Protein AF-A0A1H9HJH5-F1 (afdb_monomer)

Foldseek 3Di:
DVVLVVVLVVLLVVLVVVLVCLLPPQLVVQCVPFNAFDDPPPVVVPPDPDDDDGDDGSLVVLLCCLVVSLVVSLVVLCVSCVVPDPVSSPVSNVSSVVSSVVSVVCSCPPGSNVVVVVVVCVVVVD

Radius of gyration: 18.72 Å; Cα contacts (8 Å, |Δi|>4): 101; chains: 1; bounding box: 51×21×52 Å

Structure (mmCIF, N/CA/C/O backbone):
data_AF-A0A1H9HJH5-F1
#
_entry.id   AF-A0A1H9HJH5-F1
#
loop_
_atom_site.group_PDB
_atom_site.id
_atom_site.type_symbol
_atom_site.label_atom_id
_atom_site.label_alt_id
_atom_site.label_comp_id
_atom_site.label_asym_id
_atom_site.label_entity_id
_atom_site.label_seq_id
_atom_site.pdbx_PDB_ins_code
_atom_site.Cartn_x
_atom_site.Cartn_y
_atom_site.Cartn_z
_atom_site.occupancy
_atom_site.B_iso_or_equiv
_atom_site.auth_seq_id
_atom_site.auth_comp_id
_atom_site.auth_asym_id
_atom_site.auth_atom_id
_atom_site.pdbx_PDB_model_num
ATOM 1 N N . MET A 1 1 ? -19.928 6.437 20.566 1.00 63.22 1 MET A N 1
ATOM 2 C CA . MET A 1 1 ? -19.442 5.110 20.096 1.00 63.22 1 MET A CA 1
ATOM 3 C C . MET A 1 1 ? -19.870 4.755 18.670 1.00 63.22 1 MET A C 1
ATOM 5 O O . MET A 1 1 ? -18.991 4.382 17.903 1.00 63.22 1 MET A O 1
ATOM 9 N N . LYS A 1 2 ? -21.157 4.873 18.288 1.00 70.88 2 LYS A N 1
ATOM 10 C CA . LYS A 1 2 ? -21.634 4.542 16.924 1.00 70.88 2 LYS A CA 1
ATOM 11 C C . LYS A 1 2 ? -20.854 5.266 15.813 1.00 70.88 2 LYS A C 1
ATOM 13 O O . LYS A 1 2 ? -20.395 4.612 14.885 1.00 70.88 2 LYS A O 1
ATOM 18 N N . ASN A 1 3 ? -20.585 6.562 15.982 1.00 86.56 3 ASN A N 1
ATOM 19 C CA . ASN A 1 3 ? -19.890 7.363 14.966 1.00 86.56 3 ASN A CA 1
ATOM 20 C C . ASN A 1 3 ? -18.448 6.887 14.717 1.00 86.56 3 ASN A C 1
ATOM 22 O O . ASN A 1 3 ? -18.058 6.734 13.570 1.00 86.56 3 ASN A O 1
ATOM 26 N N . LYS A 1 4 ? -17.674 6.545 15.762 1.00 89.94 4 LYS A N 1
ATOM 27 C CA . LYS A 1 4 ? -16.305 6.012 15.592 1.00 89.94 4 LYS A CA 1
ATOM 28 C C . LYS A 1 4 ? -16.289 4.668 14.852 1.00 89.94 4 LYS A C 1
ATOM 30 O O . LYS A 1 4 ? -15.396 4.434 14.048 1.00 89.94 4 LYS A O 1
ATOM 35 N N . LYS A 1 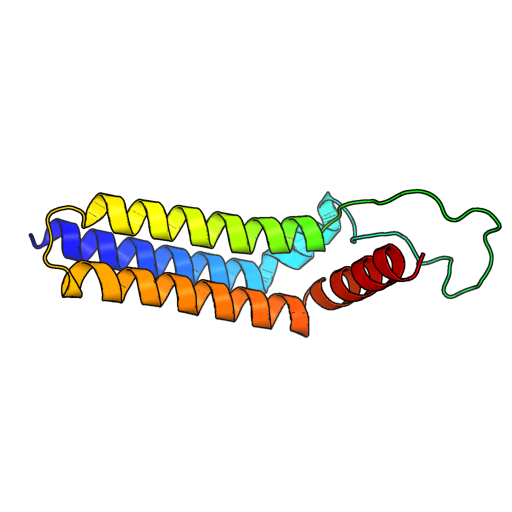5 ? -17.273 3.795 15.107 1.00 90.31 5 LYS A N 1
ATOM 36 C CA . LYS A 1 5 ? -17.402 2.516 14.387 1.00 90.31 5 LYS A CA 1
ATOM 37 C C . LYS A 1 5 ? -17.701 2.754 12.905 1.00 90.31 5 LYS A C 1
ATOM 39 O O . LYS A 1 5 ? -17.076 2.127 12.063 1.00 90.31 5 LYS A O 1
ATOM 44 N N . LEU A 1 6 ? -18.621 3.667 12.602 1.00 94.06 6 LEU A N 1
ATOM 45 C CA . LEU A 1 6 ? -18.974 4.009 11.226 1.00 94.06 6 LEU A CA 1
ATOM 46 C C . LEU A 1 6 ? -17.783 4.624 10.478 1.00 94.06 6 LEU A C 1
ATOM 48 O O . LEU A 1 6 ? -17.443 4.153 9.401 1.00 94.06 6 LEU A O 1
ATOM 52 N N . VAL A 1 7 ? -17.082 5.580 11.093 1.00 95.75 7 VAL A N 1
ATOM 53 C CA . VAL A 1 7 ? -15.870 6.183 10.512 1.00 95.75 7 VAL A CA 1
ATOM 54 C C . VAL A 1 7 ? -14.780 5.129 10.298 1.00 95.75 7 VAL A C 1
ATOM 56 O O . VAL A 1 7 ? -14.172 5.099 9.239 1.00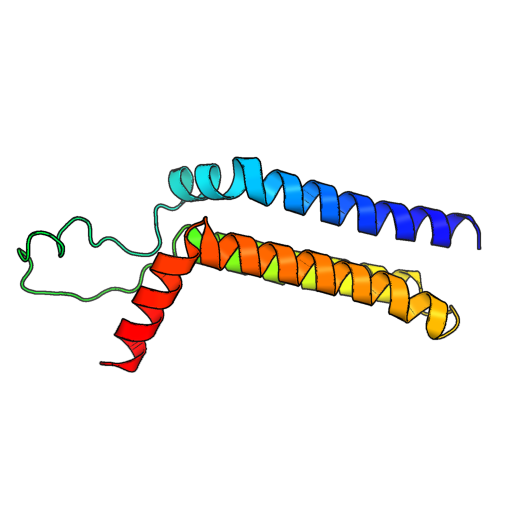 95.75 7 VAL A O 1
ATOM 59 N N . SER A 1 8 ? -14.578 4.205 11.241 1.00 95.88 8 SER A N 1
ATOM 60 C CA . SER A 1 8 ? -13.629 3.095 11.069 1.00 95.88 8 SER A CA 1
ATOM 61 C C . SER A 1 8 ? -13.966 2.221 9.861 1.00 95.88 8 SER A C 1
ATOM 63 O O . SER A 1 8 ? -13.062 1.781 9.163 1.00 95.88 8 SER A O 1
ATOM 65 N N . ILE A 1 9 ? -15.247 1.935 9.630 1.00 95.88 9 ILE A N 1
ATOM 66 C CA . ILE A 1 9 ? -15.674 1.150 8.468 1.00 95.88 9 ILE A CA 1
ATOM 67 C C . ILE A 1 9 ? -15.433 1.948 7.182 1.00 95.88 9 ILE A C 1
ATOM 69 O O . ILE A 1 9 ? -14.932 1.392 6.213 1.00 95.88 9 ILE A O 1
ATOM 73 N N . MET A 1 10 ? -15.720 3.253 7.181 1.00 97.31 10 MET A N 1
ATOM 74 C CA . MET A 1 10 ? -15.454 4.118 6.027 1.00 97.31 10 MET A CA 1
ATOM 75 C C . MET A 1 10 ? -13.965 4.188 5.671 1.00 97.31 10 MET A C 1
ATOM 77 O O . MET A 1 10 ? -13.635 4.173 4.493 1.00 97.31 10 MET A O 1
ATOM 81 N N . ILE A 1 11 ? -13.074 4.225 6.667 1.00 97.50 11 ILE A N 1
ATOM 82 C CA . ILE A 1 11 ? -11.618 4.195 6.457 1.00 97.50 11 ILE A CA 1
ATOM 83 C C . ILE A 1 11 ? -11.204 2.896 5.744 1.00 97.50 11 ILE A C 1
ATOM 85 O O . ILE A 1 11 ? -10.451 2.950 4.775 1.00 97.50 11 ILE A O 1
ATOM 89 N N . ILE A 1 12 ? -11.744 1.745 6.160 1.00 97.94 12 ILE A N 1
ATOM 90 C CA . ILE A 1 12 ? -11.500 0.454 5.491 1.00 97.94 12 ILE A CA 1
ATOM 91 C C . ILE A 1 12 ? -12.043 0.460 4.059 1.00 97.94 12 ILE A C 1
ATOM 93 O O . ILE A 1 12 ? -11.345 0.049 3.137 1.00 97.94 12 ILE A O 1
ATOM 97 N N . ILE A 1 13 ? -13.272 0.941 3.855 1.00 98.12 13 ILE A N 1
ATOM 98 C CA . ILE A 1 13 ? -13.883 1.020 2.520 1.00 98.12 13 ILE A CA 1
ATOM 99 C C . ILE A 1 13 ? -13.042 1.903 1.593 1.00 98.12 13 ILE A C 1
ATOM 101 O O . ILE A 1 13 ? -12.810 1.530 0.447 1.00 98.12 13 ILE A O 1
ATOM 105 N N . LEU A 1 14 ? -12.554 3.044 2.082 1.00 97.94 14 LEU A N 1
ATOM 106 C CA . LEU A 1 14 ? -11.708 3.939 1.299 1.00 97.94 14 LEU A CA 1
ATOM 107 C C . LEU A 1 14 ? -10.386 3.271 0.900 1.00 97.94 14 LEU A C 1
ATOM 109 O O . LEU A 1 14 ? -9.954 3.424 -0.239 1.00 97.94 14 LEU A O 1
ATOM 113 N N . ASP A 1 15 ? -9.770 2.503 1.800 1.00 97.62 15 ASP A N 1
ATOM 114 C CA . ASP A 1 15 ? -8.555 1.743 1.490 1.00 97.62 15 ASP A CA 1
ATOM 115 C C . ASP A 1 15 ? -8.805 0.682 0.403 1.00 97.62 15 ASP A C 1
ATOM 117 O O . ASP A 1 15 ? -8.019 0.555 -0.536 1.00 97.62 15 ASP A O 1
ATOM 121 N N . ILE A 1 16 ? -9.947 -0.016 0.462 1.00 97.44 16 ILE A N 1
ATOM 122 C CA . ILE A 1 16 ? -10.367 -0.959 -0.587 1.00 97.44 16 ILE A CA 1
ATOM 123 C C . ILE A 1 16 ? -10.572 -0.234 -1.921 1.00 97.44 16 ILE A C 1
ATOM 125 O O . ILE A 1 16 ? -10.064 -0.693 -2.939 1.00 97.44 16 ILE A O 1
ATOM 129 N N . ILE A 1 17 ? -11.275 0.903 -1.937 1.00 97.06 17 ILE A N 1
ATOM 130 C CA . ILE A 1 17 ? -11.477 1.694 -3.162 1.00 97.06 17 ILE A CA 1
ATOM 131 C C . ILE A 1 17 ? -10.127 2.102 -3.756 1.00 97.06 17 ILE A C 1
ATOM 133 O O . ILE A 1 17 ? -9.915 1.950 -4.955 1.00 97.06 17 ILE A O 1
ATOM 137 N N . LEU A 1 18 ? -9.192 2.562 -2.923 1.00 95.56 18 LEU A N 1
ATOM 138 C CA . LEU A 1 18 ? -7.850 2.921 -3.374 1.00 95.56 18 LEU A CA 1
ATOM 139 C C . LEU A 1 18 ? -7.056 1.710 -3.874 1.00 95.56 18 LEU A C 1
ATOM 141 O O . LEU A 1 18 ? -6.298 1.864 -4.824 1.00 95.56 18 LEU A O 1
ATOM 145 N N . LEU A 1 19 ? -7.241 0.515 -3.297 1.00 95.19 19 LEU A N 1
ATOM 146 C CA . LEU A 1 19 ? -6.667 -0.716 -3.854 1.00 95.19 19 LEU A CA 1
ATOM 147 C C . LEU A 1 19 ? -7.240 -1.019 -5.241 1.00 95.19 19 LEU A C 1
ATOM 149 O O . LEU A 1 19 ? -6.491 -1.357 -6.148 1.00 95.19 19 LEU A O 1
ATOM 153 N N . VAL A 1 20 ? -8.557 -0.903 -5.420 1.00 95.25 20 VAL A N 1
ATOM 154 C CA . VAL A 1 20 ? -9.201 -1.165 -6.715 1.00 95.25 20 VAL A CA 1
ATOM 155 C C . VAL A 1 20 ? -8.728 -0.160 -7.763 1.00 95.25 20 VAL A C 1
ATOM 157 O O . VAL A 1 20 ? -8.370 -0.556 -8.867 1.00 95.25 20 VAL A O 1
ATOM 160 N N . LEU A 1 21 ? -8.656 1.127 -7.415 1.00 93.88 21 LEU A N 1
ATOM 161 C CA . LEU A 1 21 ? -8.094 2.147 -8.301 1.00 93.88 21 LEU A CA 1
ATOM 162 C C . LEU A 1 21 ? -6.630 1.859 -8.632 1.00 93.88 21 LEU A C 1
ATOM 164 O O . LEU A 1 21 ? -6.219 2.038 -9.779 1.00 93.88 21 LEU A O 1
ATOM 168 N N . PHE A 1 22 ? -5.867 1.379 -7.647 1.00 92.31 22 PHE A N 1
ATOM 169 C CA . PHE A 1 22 ? -4.501 0.941 -7.868 1.00 92.31 22 PHE A CA 1
ATOM 170 C C . PHE A 1 22 ? -4.429 -0.197 -8.876 1.00 92.31 22 PHE A C 1
ATOM 172 O O . PHE A 1 22 ? -3.698 -0.097 -9.842 1.00 92.31 22 PHE A O 1
ATOM 179 N N . VAL A 1 23 ? -5.235 -1.239 -8.721 1.00 90.94 23 VAL A N 1
ATOM 180 C CA . VAL A 1 23 ? -5.238 -2.369 -9.655 1.00 90.94 23 VAL A CA 1
ATOM 181 C C . VAL A 1 23 ? -5.638 -1.940 -11.072 1.00 90.94 23 VAL A C 1
ATOM 183 O O . VAL A 1 23 ? -5.054 -2.418 -12.039 1.00 90.94 23 VAL A O 1
ATOM 186 N N . LEU A 1 24 ? -6.615 -1.041 -11.209 1.00 89.75 24 LEU A N 1
ATOM 187 C CA . LEU A 1 24 ? -7.220 -0.730 -12.508 1.00 89.75 24 LEU A CA 1
ATOM 188 C C . LEU A 1 24 ? -6.533 0.396 -13.289 1.00 89.75 24 LEU A C 1
ATOM 190 O O . LEU A 1 24 ? -6.553 0.368 -14.517 1.00 89.75 24 LEU A O 1
ATOM 194 N N . PHE A 1 25 ? -5.987 1.410 -12.611 1.00 89.12 25 PHE A N 1
ATOM 195 C CA . PHE A 1 25 ? -5.622 2.669 -13.274 1.00 89.12 25 PHE A CA 1
ATOM 196 C C . PHE A 1 25 ? -4.235 3.193 -12.914 1.00 89.12 25 PHE A C 1
ATOM 198 O O . PHE A 1 25 ? -3.553 3.730 -13.784 1.00 89.12 25 PHE A O 1
ATOM 205 N N . ILE A 1 26 ? -3.820 3.077 -11.649 1.00 84.50 26 ILE A N 1
ATOM 206 C CA . ILE A 1 26 ? -2.617 3.769 -11.159 1.00 84.50 26 ILE A CA 1
ATOM 207 C C . ILE A 1 26 ? -1.338 3.331 -11.893 1.00 84.50 26 ILE A C 1
ATOM 209 O O . ILE A 1 26 ? -0.617 4.237 -12.303 1.00 84.50 26 ILE A O 1
ATOM 213 N N . PRO A 1 27 ? -1.069 2.032 -12.143 1.00 84.12 27 PRO A N 1
ATOM 214 C CA . PRO A 1 27 ? 0.102 1.597 -12.895 1.00 84.12 27 PRO A CA 1
ATOM 215 C C . PRO A 1 27 ? 0.196 2.260 -14.264 1.00 84.12 27 PRO A C 1
ATOM 217 O O . PRO A 1 27 ? 1.192 2.898 -14.583 1.00 84.12 27 PRO A O 1
ATOM 220 N N . ASN A 1 28 ? -0.893 2.228 -15.036 1.00 85.62 28 ASN A N 1
ATOM 221 C CA . ASN A 1 28 ? -0.916 2.817 -16.373 1.00 85.62 28 ASN A CA 1
ATOM 222 C C . ASN A 1 28 ? -0.702 4.343 -16.340 1.00 85.62 28 ASN A C 1
ATOM 224 O O . ASN A 1 28 ? 0.043 4.900 -17.142 1.00 85.62 28 ASN A O 1
ATOM 228 N N . ILE A 1 29 ? -1.324 5.034 -15.379 1.00 88.12 29 ILE A N 1
ATOM 229 C CA . ILE A 1 29 ? -1.147 6.482 -15.204 1.00 88.12 29 ILE A CA 1
ATOM 230 C C . ILE A 1 29 ? 0.300 6.813 -14.822 1.00 88.12 29 ILE A C 1
ATOM 232 O O . ILE A 1 29 ? 0.893 7.720 -15.405 1.00 88.12 29 ILE A O 1
ATOM 236 N N . LEU A 1 30 ? 0.875 6.098 -13.851 1.00 85.75 30 LEU A N 1
ATOM 237 C CA . LEU A 1 30 ? 2.246 6.330 -13.401 1.00 85.75 30 LEU A CA 1
ATOM 238 C C . LEU A 1 30 ? 3.239 6.055 -14.525 1.00 85.75 30 LEU A C 1
ATOM 240 O O . LEU A 1 30 ? 4.122 6.877 -14.763 1.00 85.75 30 LEU A O 1
ATOM 244 N N . TRP A 1 31 ? 3.036 4.976 -15.274 1.00 84.19 31 TRP A N 1
ATOM 245 C CA . TRP A 1 31 ? 3.856 4.640 -16.428 1.00 84.19 31 TRP A CA 1
ATOM 246 C C . TRP A 1 31 ? 3.886 5.765 -17.467 1.00 84.19 31 TRP A C 1
ATOM 248 O O . TRP A 1 31 ? 4.961 6.168 -17.907 1.00 84.19 31 TRP A O 1
ATOM 258 N N . HIS A 1 32 ? 2.738 6.369 -17.783 1.00 84.06 32 HIS A N 1
ATOM 259 C CA . HIS A 1 32 ? 2.677 7.500 -18.712 1.00 84.06 32 HIS A CA 1
ATOM 260 C C . HIS A 1 32 ? 3.299 8.800 -18.181 1.00 84.06 32 HIS A C 1
ATOM 262 O O . HIS A 1 32 ? 3.809 9.590 -18.973 1.00 84.06 32 HIS A O 1
ATOM 268 N N . ILE A 1 33 ? 3.241 9.054 -16.871 1.00 85.56 33 ILE A N 1
ATOM 269 C CA . ILE A 1 33 ? 3.721 10.316 -16.284 1.00 85.56 33 ILE A CA 1
ATOM 270 C C . ILE A 1 33 ? 5.225 10.270 -16.010 1.00 85.56 33 ILE A C 1
ATOM 272 O O . ILE A 1 33 ? 5.942 11.210 -16.354 1.00 85.56 33 ILE A O 1
ATOM 276 N N . VAL A 1 34 ? 5.702 9.214 -15.346 1.00 82.62 34 VAL A N 1
ATOM 277 C CA . VAL A 1 34 ? 7.090 9.128 -14.863 1.00 82.62 34 VAL A CA 1
ATOM 278 C C . VAL A 1 34 ? 7.951 8.142 -15.648 1.00 82.62 34 VAL A C 1
ATOM 280 O O . VAL A 1 34 ? 9.171 8.170 -15.483 1.00 82.62 34 VAL A O 1
ATOM 283 N N . GLY A 1 35 ? 7.361 7.343 -16.542 1.00 78.19 35 GLY A N 1
ATOM 284 C CA . GLY A 1 35 ? 8.051 6.274 -17.267 1.00 78.19 35 GLY A CA 1
ATOM 285 C C . GLY A 1 35 ? 8.309 5.033 -16.400 1.00 78.19 35 GLY A C 1
ATOM 286 O O . GLY A 1 35 ? 8.108 5.082 -15.187 1.00 78.19 35 GLY A O 1
ATOM 287 N N . PRO A 1 36 ? 8.750 3.913 -16.994 1.00 76.31 36 PRO A N 1
ATOM 288 C CA . PRO A 1 36 ? 9.088 2.689 -16.260 1.00 76.31 36 PRO A CA 1
ATOM 289 C C . PRO A 1 36 ? 10.282 2.874 -15.310 1.00 76.31 36 PRO A C 1
ATOM 291 O O . PRO A 1 36 ? 11.089 3.797 -15.478 1.00 76.31 36 PRO A O 1
ATOM 294 N N . ASP A 1 37 ? 10.411 1.982 -14.321 1.00 71.94 37 ASP A N 1
ATOM 295 C CA . ASP A 1 37 ? 11.664 1.838 -13.570 1.00 71.94 37 ASP A CA 1
ATOM 296 C C . ASP A 1 37 ? 12.738 1.266 -14.491 1.00 71.94 37 ASP A C 1
ATOM 298 O O . ASP A 1 37 ? 12.678 0.110 -14.895 1.00 71.94 37 ASP A O 1
ATOM 302 N N . PHE A 1 38 ? 13.719 2.116 -14.785 1.00 69.31 38 PHE A N 1
ATOM 303 C CA . PHE A 1 38 ? 14.745 1.973 -15.817 1.00 69.31 38 PHE A CA 1
ATOM 304 C C . PHE A 1 38 ? 14.327 1.817 -17.276 1.00 69.31 38 PHE A C 1
ATOM 306 O O . PHE A 1 38 ? 13.329 1.212 -17.651 1.00 69.31 38 PHE A O 1
ATOM 313 N N . ILE A 1 39 ? 15.218 2.359 -18.108 1.00 57.12 39 ILE A N 1
ATOM 314 C CA . ILE A 1 39 ? 15.306 2.145 -19.546 1.00 57.12 39 ILE A CA 1
ATOM 315 C C . ILE A 1 39 ? 16.380 1.074 -19.771 1.00 57.12 39 ILE A C 1
ATOM 317 O O . ILE A 1 39 ? 17.567 1.372 -19.794 1.00 57.12 39 ILE A O 1
ATOM 321 N N . GLU A 1 40 ? 15.944 -0.166 -19.963 1.00 46.66 40 GLU A N 1
ATOM 322 C CA . GLU A 1 40 ? 16.581 -1.126 -20.868 1.00 46.66 40 GLU A CA 1
ATOM 323 C C . GLU A 1 40 ? 15.544 -1.526 -21.921 1.00 46.66 40 GLU A C 1
ATOM 325 O O . GLU A 1 40 ? 15.110 -2.668 -21.999 1.00 46.66 40 GLU A O 1
ATOM 330 N N . TYR A 1 41 ? 15.118 -0.583 -22.761 1.00 44.66 41 TYR A N 1
ATOM 331 C CA . TYR A 1 41 ? 14.692 -1.010 -24.098 1.00 44.66 41 TYR A CA 1
ATOM 332 C C . TYR A 1 41 ? 15.909 -1.257 -25.015 1.00 44.66 41 TYR A C 1
ATOM 334 O O . TYR A 1 41 ? 15.754 -1.888 -26.053 1.00 44.66 41 TYR A O 1
ATOM 342 N N . GLU A 1 42 ? 17.125 -0.847 -24.610 1.00 41.53 42 GLU A N 1
ATOM 343 C CA . GLU A 1 42 ? 18.360 -0.936 -25.418 1.00 41.53 42 GLU A CA 1
ATOM 344 C C . GLU A 1 42 ? 19.417 -1.939 -24.903 1.00 41.53 42 GLU A C 1
ATOM 346 O O . GLU A 1 42 ? 20.458 -2.096 -25.537 1.00 41.53 42 GLU A O 1
ATOM 351 N N . ASN A 1 43 ? 19.165 -2.673 -23.807 1.00 45.25 43 ASN A N 1
ATOM 352 C CA . ASN A 1 43 ? 20.021 -3.812 -23.413 1.00 45.25 43 ASN A CA 1
ATOM 353 C C . ASN A 1 43 ? 19.424 -5.180 -23.777 1.00 45.25 43 ASN A C 1
ATOM 355 O O . ASN A 1 43 ? 20.096 -6.202 -23.678 1.00 45.25 43 ASN A O 1
ATOM 359 N N . TRP A 1 44 ? 18.202 -5.207 -24.321 1.00 48.09 44 TRP A N 1
ATOM 360 C CA . TRP A 1 44 ? 17.700 -6.388 -25.030 1.00 48.09 44 TRP A CA 1
ATOM 361 C C . TRP A 1 44 ? 18.393 -6.561 -26.399 1.00 48.09 44 TRP A C 1
ATOM 363 O O . TRP A 1 44 ? 18.492 -7.678 -26.904 1.00 48.09 44 TRP A O 1
ATOM 373 N N . SER A 1 45 ? 18.908 -5.469 -26.984 1.00 47.72 45 SER A N 1
ATOM 374 C CA . SER A 1 45 ? 19.685 -5.441 -28.235 1.00 47.72 45 SER A CA 1
ATOM 375 C C . SER A 1 45 ? 21.208 -5.424 -28.035 1.00 47.72 45 SER A C 1
ATOM 377 O O . SER A 1 45 ? 21.935 -5.646 -28.999 1.00 47.72 45 SER A O 1
ATOM 379 N N . GLY A 1 46 ? 21.704 -5.220 -26.807 1.00 4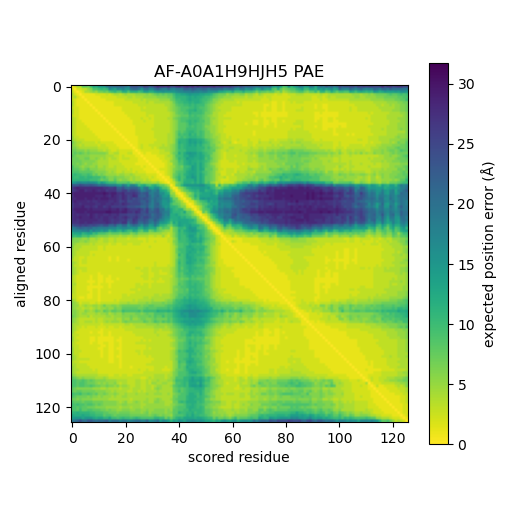9.78 46 GLY A N 1
ATOM 380 C CA . GLY A 1 46 ? 23.132 -5.310 -26.469 1.00 49.78 46 GLY A CA 1
ATOM 381 C C . GLY A 1 46 ? 24.016 -4.187 -27.029 1.00 49.78 46 GLY A C 1
ATOM 382 O O . GLY A 1 46 ? 25.190 -4.425 -27.307 1.00 49.78 46 GLY A O 1
ATOM 383 N N . GLU A 1 47 ? 23.479 -2.979 -27.229 1.00 45.50 47 GLU A N 1
ATOM 384 C CA . GLU A 1 47 ? 24.141 -1.938 -28.037 1.00 45.50 47 GLU A CA 1
ATOM 385 C C . GLU A 1 47 ? 24.858 -0.810 -27.267 1.00 45.50 47 GLU A C 1
ATOM 387 O O . GLU A 1 47 ? 25.419 0.080 -27.906 1.00 45.50 47 GLU A O 1
ATOM 392 N N . LEU A 1 48 ? 24.931 -0.815 -25.929 1.00 45.84 48 LEU A N 1
ATOM 393 C CA . LEU A 1 48 ? 25.526 0.315 -25.192 1.00 45.84 48 LEU A CA 1
ATOM 394 C C . LEU A 1 48 ? 26.749 -0.028 -24.336 1.00 45.84 48 LEU A C 1
ATOM 396 O O . LEU A 1 48 ? 26.751 -0.927 -23.504 1.00 45.84 48 LEU A O 1
ATOM 400 N N . SER A 1 49 ? 27.792 0.785 -24.522 1.00 47.88 49 SER A N 1
ATOM 401 C CA . SER A 1 49 ? 29.108 0.695 -23.883 1.00 47.88 49 SER A CA 1
ATOM 402 C C . SER A 1 49 ? 29.201 1.371 -22.506 1.00 47.88 49 SER A C 1
ATOM 404 O O . SER A 1 49 ? 30.280 1.375 -21.918 1.00 47.88 49 SER A O 1
ATOM 406 N N . ASN A 1 50 ? 28.112 1.950 -21.980 1.00 47.16 50 ASN A N 1
ATOM 407 C CA . ASN A 1 50 ? 28.090 2.609 -20.668 1.00 47.16 50 ASN A CA 1
ATOM 408 C C . ASN A 1 50 ? 26.706 2.537 -19.997 1.00 47.16 50 ASN A C 1
ATOM 410 O O . ASN 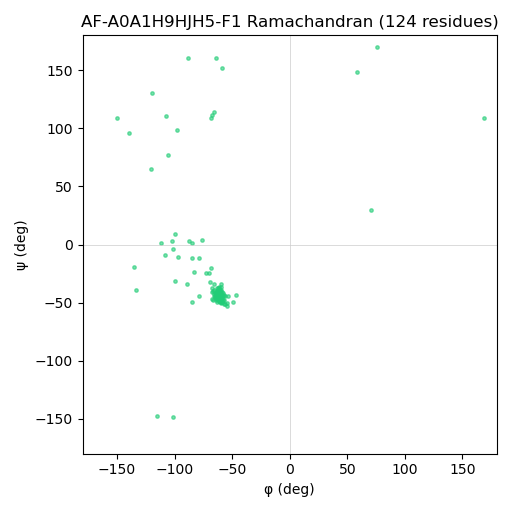A 1 50 ? 25.771 3.232 -20.389 1.00 47.16 50 ASN A O 1
ATOM 414 N N . THR A 1 51 ? 26.605 1.732 -18.940 1.00 51.31 51 THR A N 1
ATOM 415 C CA . THR A 1 51 ? 25.393 1.441 -18.156 1.00 51.31 51 THR A CA 1
ATOM 416 C C . THR A 1 51 ? 25.429 2.160 -16.809 1.00 51.31 51 THR A C 1
ATOM 418 O O . THR A 1 51 ? 25.764 1.547 -15.798 1.00 51.31 51 THR A O 1
ATOM 421 N N . ILE A 1 52 ? 25.165 3.468 -16.738 1.00 50.81 52 ILE A N 1
ATOM 422 C CA . ILE A 1 52 ? 25.233 4.150 -15.432 1.00 50.81 52 ILE A CA 1
ATOM 423 C C . ILE A 1 52 ? 24.098 5.160 -15.260 1.00 50.81 52 ILE A C 1
ATOM 425 O O . ILE A 1 52 ? 24.216 6.320 -15.646 1.00 50.81 52 ILE A O 1
ATOM 429 N N . GLY A 1 53 ? 23.019 4.734 -14.594 1.00 52.06 53 GLY A N 1
ATOM 430 C CA . GLY A 1 53 ? 22.123 5.667 -13.905 1.00 52.06 53 GLY A CA 1
ATOM 431 C C . GLY A 1 53 ? 20.805 5.073 -13.415 1.00 52.06 53 GLY A C 1
ATOM 432 O O . GLY A 1 53 ? 19.913 4.857 -14.224 1.00 52.06 53 GLY A O 1
ATOM 433 N N . TYR A 1 54 ? 20.647 4.908 -12.090 1.00 55.31 54 TYR A N 1
ATOM 434 C CA . TYR A 1 54 ? 19.391 4.466 -11.466 1.00 55.31 54 TYR A CA 1
ATOM 435 C C . TYR A 1 54 ? 18.235 5.460 -11.619 1.00 55.31 54 TYR A C 1
ATOM 437 O O . TYR A 1 54 ? 18.285 6.547 -11.046 1.00 55.31 54 TYR A O 1
ATOM 445 N N . ARG A 1 55 ? 17.173 5.087 -12.362 1.00 65.12 55 ARG A N 1
ATOM 446 C CA . ARG A 1 55 ? 15.921 5.864 -12.437 1.00 65.12 55 ARG A CA 1
ATOM 447 C C . ARG A 1 55 ? 14.798 5.172 -11.670 1.00 65.12 55 ARG A C 1
ATOM 449 O O . ARG A 1 55 ? 14.256 4.171 -12.128 1.00 65.12 55 ARG A O 1
ATOM 456 N N . PHE A 1 56 ? 14.409 5.786 -10.555 1.00 73.06 56 PHE A N 1
ATOM 457 C CA . PHE A 1 56 ? 13.153 5.497 -9.866 1.00 73.06 56 PHE A CA 1
ATOM 458 C C . PHE A 1 56 ? 11.978 5.979 -10.735 1.00 73.06 56 PHE A C 1
ATOM 460 O O . PHE A 1 56 ? 11.800 7.184 -10.930 1.00 73.06 56 PHE A O 1
ATOM 467 N N . GLY A 1 57 ? 11.230 5.036 -11.300 1.00 79.44 57 GLY A N 1
ATOM 468 C CA . GLY A 1 57 ? 10.113 5.241 -12.221 1.00 79.44 57 GLY A CA 1
ATOM 469 C C . GLY A 1 57 ? 8.772 4.780 -11.643 1.00 79.44 57 GLY A C 1
ATOM 470 O O . GLY A 1 57 ? 8.510 4.902 -10.443 1.00 79.44 57 GLY A O 1
ATOM 471 N N . ALA A 1 58 ? 7.891 4.301 -12.518 1.00 86.56 58 ALA A N 1
ATOM 472 C CA . ALA A 1 58 ? 6.503 3.985 -12.203 1.00 86.56 58 ALA A CA 1
ATOM 473 C C . ALA A 1 58 ? 6.343 2.920 -11.114 1.00 86.56 58 ALA A C 1
ATOM 475 O O . ALA A 1 58 ? 5.596 3.152 -10.172 1.00 86.56 58 ALA A O 1
ATOM 476 N N . GLY A 1 59 ? 7.076 1.814 -11.166 1.00 87.25 59 GLY A N 1
ATOM 477 C CA . GLY A 1 59 ? 7.096 0.773 -10.138 1.00 87.25 59 GLY A CA 1
ATOM 478 C C . GLY A 1 59 ? 7.590 1.231 -8.764 1.00 87.25 59 GLY A C 1
ATOM 479 O O . GLY A 1 59 ? 7.003 0.863 -7.747 1.00 87.25 59 GLY A O 1
ATOM 480 N N . SER A 1 60 ? 8.589 2.108 -8.696 1.00 87.12 60 SER A N 1
ATOM 481 C CA . SER A 1 60 ? 9.027 2.741 -7.450 1.00 87.12 60 SER A CA 1
ATOM 482 C C . SER A 1 60 ? 7.936 3.649 -6.887 1.00 87.12 60 SER A C 1
ATOM 484 O O . SER A 1 60 ? 7.690 3.661 -5.673 1.00 87.12 60 SER A O 1
ATOM 486 N N . CYS A 1 61 ? 7.226 4.375 -7.755 1.00 90.25 61 CYS A N 1
ATOM 487 C CA . CYS A 1 61 ? 6.053 5.154 -7.369 1.00 90.25 61 CYS A CA 1
ATOM 488 C C . CYS A 1 61 ? 4.883 4.258 -6.928 1.00 90.25 61 CYS A C 1
ATOM 490 O O . CYS A 1 61 ? 4.223 4.573 -5.939 1.00 90.25 61 CYS A O 1
ATOM 492 N N . GLU A 1 62 ? 4.645 3.134 -7.603 1.00 92.56 62 GLU A N 1
ATOM 493 C CA . GLU A 1 62 ? 3.610 2.151 -7.274 1.00 92.56 62 GLU A CA 1
ATOM 494 C C . GLU A 1 62 ? 3.858 1.515 -5.904 1.00 92.56 62 GLU A C 1
ATOM 496 O O . GLU A 1 62 ? 2.967 1.511 -5.048 1.00 92.56 62 GLU A O 1
ATOM 501 N N . LEU A 1 63 ? 5.081 1.034 -5.657 1.00 93.00 63 LEU A N 1
ATOM 502 C CA . LEU A 1 63 ? 5.473 0.489 -4.361 1.00 93.00 63 LEU A CA 1
ATOM 503 C C . LEU A 1 63 ? 5.325 1.553 -3.269 1.00 93.00 63 LEU A C 1
ATOM 505 O O . LEU A 1 63 ? 4.717 1.291 -2.227 1.00 93.00 63 LEU A O 1
ATOM 509 N N . SER A 1 64 ? 5.833 2.765 -3.512 1.00 92.69 64 SER A N 1
ATOM 510 C CA . SER A 1 64 ? 5.702 3.879 -2.566 1.00 92.69 64 SER A CA 1
ATOM 511 C C . SER A 1 64 ? 4.240 4.185 -2.263 1.00 92.69 64 SER A C 1
ATOM 513 O O . SER A 1 64 ? 3.884 4.377 -1.101 1.00 92.69 64 SER A O 1
ATOM 515 N N . PHE A 1 65 ? 3.373 4.170 -3.278 1.00 94.12 65 PHE A N 1
ATOM 516 C CA . PHE A 1 65 ? 1.939 4.355 -3.108 1.00 94.12 65 PHE A CA 1
ATOM 517 C C . PHE A 1 65 ? 1.339 3.272 -2.205 1.00 94.12 65 PHE A C 1
ATOM 519 O O . PHE A 1 65 ? 0.648 3.608 -1.241 1.00 94.12 65 PHE A O 1
ATOM 526 N N . ILE A 1 66 ? 1.628 1.988 -2.454 1.00 95.50 66 ILE A N 1
ATOM 527 C CA . ILE A 1 66 ? 1.112 0.878 -1.636 1.00 95.50 66 ILE A CA 1
ATOM 528 C C . ILE A 1 66 ? 1.542 1.032 -0.174 1.00 95.50 66 ILE A C 1
ATOM 530 O O . ILE A 1 66 ? 0.699 0.939 0.726 1.00 95.50 66 ILE A O 1
ATOM 534 N N . LEU A 1 67 ? 2.834 1.279 0.063 1.00 95.62 67 LEU A N 1
ATOM 535 C CA . LEU A 1 67 ? 3.407 1.382 1.404 1.00 95.62 67 LEU A CA 1
ATOM 536 C C . LEU A 1 67 ? 2.883 2.610 2.150 1.00 95.62 67 LEU A C 1
ATOM 538 O O . LEU A 1 67 ? 2.425 2.494 3.289 1.00 95.62 67 LEU A O 1
ATOM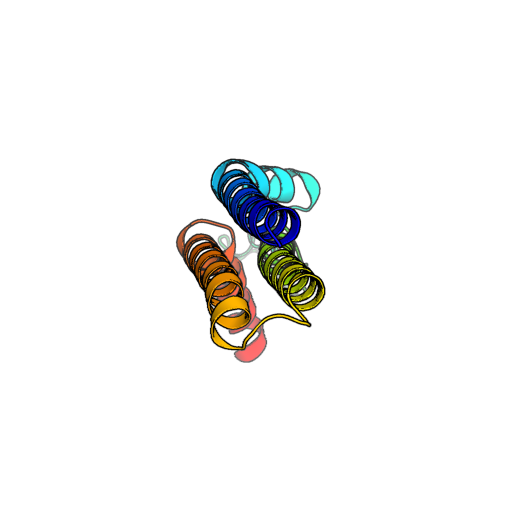 542 N N . LEU A 1 68 ? 2.892 3.777 1.502 1.00 96.50 68 LEU A N 1
ATOM 543 C CA . LEU A 1 68 ? 2.423 5.025 2.095 1.00 96.50 68 LEU A CA 1
ATOM 544 C C . LEU A 1 68 ? 0.937 4.938 2.444 1.00 96.50 68 LEU A C 1
ATOM 546 O O . LEU A 1 68 ? 0.545 5.285 3.558 1.00 96.50 68 LEU A O 1
ATOM 550 N N . ARG A 1 69 ? 0.120 4.415 1.526 1.00 95.56 69 ARG A N 1
ATOM 551 C CA . ARG A 1 69 ? -1.306 4.157 1.746 1.00 95.56 69 ARG A CA 1
ATOM 552 C C . ARG A 1 69 ? -1.518 3.287 2.982 1.00 95.56 69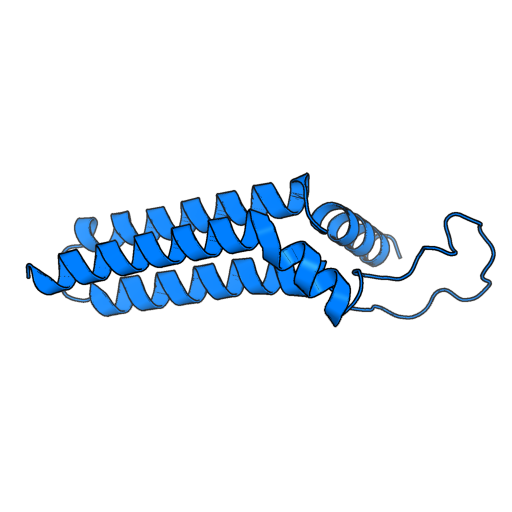 ARG A C 1
ATOM 554 O O . ARG A 1 69 ? -2.253 3.686 3.885 1.00 95.56 69 ARG A O 1
ATOM 561 N N . MET A 1 70 ? -0.842 2.139 3.053 1.00 96.50 70 MET A N 1
ATOM 562 C CA . MET A 1 70 ? -0.952 1.211 4.182 1.00 96.50 70 MET A CA 1
ATOM 563 C C . MET A 1 70 ? -0.589 1.896 5.510 1.00 96.50 70 MET A C 1
ATOM 565 O O . MET A 1 70 ? -1.349 1.813 6.476 1.00 96.50 70 MET A O 1
ATOM 569 N N . ILE A 1 71 ? 0.529 2.627 5.555 1.00 97.56 71 ILE A N 1
ATOM 570 C CA . ILE A 1 71 ? 0.983 3.349 6.754 1.00 97.56 71 ILE A CA 1
ATOM 571 C C . ILE A 1 71 ? -0.038 4.410 7.177 1.00 97.56 71 ILE A C 1
ATOM 573 O O . ILE A 1 71 ? -0.424 4.462 8.349 1.00 97.56 71 ILE A O 1
ATOM 577 N N . ILE A 1 72 ? -0.507 5.240 6.239 1.00 98.00 72 ILE A N 1
ATOM 578 C CA . ILE A 1 72 ? -1.477 6.308 6.512 1.00 98.00 72 ILE A CA 1
ATOM 579 C C . ILE A 1 72 ? -2.759 5.720 7.101 1.00 98.00 72 ILE A C 1
ATOM 581 O O . ILE A 1 72 ? -3.213 6.178 8.153 1.00 98.00 72 ILE A O 1
ATOM 585 N N . PHE A 1 73 ? -3.323 4.685 6.474 1.00 97.81 73 PHE A N 1
ATOM 586 C CA . PHE A 1 73 ? -4.561 4.074 6.947 1.00 97.81 73 PHE A CA 1
ATOM 587 C C . PHE A 1 73 ? -4.408 3.422 8.319 1.00 97.81 73 PHE A C 1
ATOM 589 O O . PHE A 1 73 ? -5.252 3.640 9.187 1.00 97.81 73 PHE A O 1
ATOM 596 N N . ILE A 1 74 ? -3.298 2.725 8.576 1.00 97.50 74 ILE A N 1
ATOM 597 C CA . ILE A 1 74 ? -3.005 2.163 9.901 1.00 97.50 74 ILE A CA 1
ATOM 598 C C . ILE A 1 74 ? -2.923 3.270 10.961 1.00 97.50 74 ILE A C 1
ATOM 600 O O . ILE A 1 74 ? -3.544 3.154 12.021 1.00 97.50 74 ILE A O 1
ATOM 604 N N . ILE A 1 75 ? -2.209 4.367 10.686 1.00 97.62 75 ILE A N 1
ATOM 605 C CA . ILE A 1 75 ? -2.079 5.490 11.626 1.00 97.62 75 ILE A CA 1
ATOM 606 C C . ILE A 1 75 ? -3.444 6.127 11.904 1.00 97.62 75 ILE A C 1
ATOM 608 O O . ILE A 1 75 ? -3.780 6.372 13.067 1.00 97.62 75 ILE A O 1
ATOM 612 N N . LEU A 1 76 ? -4.241 6.385 10.864 1.00 97.19 76 LEU A N 1
ATOM 613 C CA . LEU A 1 76 ? -5.591 6.937 11.002 1.00 97.19 76 LEU A CA 1
ATOM 614 C C . LEU A 1 76 ? -6.480 6.014 11.843 1.00 97.19 76 LEU A C 1
ATOM 616 O O . LEU A 1 76 ? -7.158 6.473 12.766 1.00 97.19 76 LEU A O 1
ATOM 620 N N . GLN A 1 77 ? -6.413 4.710 11.583 1.00 96.81 77 GLN A N 1
ATOM 621 C CA . GLN A 1 77 ? -7.193 3.694 12.272 1.00 96.81 77 GLN A CA 1
ATOM 622 C C . GLN A 1 77 ? -6.823 3.592 13.763 1.00 96.81 77 GLN A C 1
ATOM 624 O O . GLN A 1 77 ? -7.705 3.571 14.630 1.00 96.81 77 GLN A O 1
ATOM 629 N N . ILE A 1 78 ? -5.525 3.605 14.087 1.00 95.88 78 ILE A N 1
ATOM 630 C CA . ILE A 1 78 ? -5.027 3.605 15.471 1.00 95.88 78 ILE A CA 1
ATOM 631 C C . ILE A 1 78 ? -5.445 4.890 16.193 1.00 95.88 78 ILE A C 1
ATOM 633 O O . ILE A 1 78 ? -5.959 4.819 17.313 1.00 95.88 78 ILE A O 1
ATOM 637 N N . LYS A 1 79 ? -5.281 6.061 15.560 1.00 96.06 79 LYS A N 1
ATOM 638 C CA . LYS A 1 79 ? -5.668 7.357 16.144 1.00 96.06 79 LYS A CA 1
ATOM 639 C C . LYS A 1 79 ? -7.165 7.418 16.446 1.00 96.06 79 LYS A C 1
ATOM 641 O O . LYS A 1 79 ? -7.548 7.836 17.540 1.00 96.06 79 LYS A O 1
ATOM 646 N N . LEU A 1 80 ? -8.011 6.961 15.520 1.00 95.94 80 LEU A N 1
ATOM 647 C CA . LEU A 1 80 ? -9.467 6.948 15.686 1.00 95.94 80 LEU A CA 1
ATOM 648 C C . LEU A 1 80 ? -9.903 6.086 16.882 1.00 95.94 80 LEU A C 1
ATOM 650 O O . LEU A 1 80 ? -10.792 6.469 17.657 1.00 95.94 80 LEU A O 1
ATOM 654 N N . LEU A 1 81 ? -9.273 4.919 17.036 1.00 94.50 81 LEU A N 1
ATOM 655 C CA . LEU A 1 81 ? -9.660 3.903 18.010 1.00 94.50 81 LEU A CA 1
ATOM 656 C C . LEU A 1 81 ? -8.816 3.899 19.291 1.00 94.50 81 LEU A C 1
ATOM 658 O O . LEU A 1 81 ? -8.996 2.992 20.099 1.00 94.50 81 LEU A O 1
ATOM 662 N N . LYS A 1 82 ? -7.949 4.896 19.522 1.00 92.75 82 LYS A N 1
ATOM 663 C CA . LYS A 1 82 ? -6.982 4.926 20.640 1.00 92.75 82 LYS A CA 1
ATOM 664 C C . LYS A 1 82 ? -7.588 4.547 22.007 1.00 92.75 82 LYS A C 1
ATOM 666 O O . LYS A 1 82 ? -7.031 3.697 22.704 1.00 92.75 82 LYS A O 1
ATOM 671 N N . ASP A 1 83 ? -8.783 5.060 22.311 1.00 91.94 83 ASP A N 1
ATOM 672 C CA . ASP A 1 83 ? -9.493 4.873 23.591 1.00 91.94 83 ASP A CA 1
ATOM 673 C C . ASP A 1 83 ? -10.365 3.600 23.638 1.00 91.94 83 ASP A C 1
ATOM 675 O O . ASP A 1 83 ? -11.123 3.386 24.580 1.00 91.94 83 ASP A O 1
ATOM 679 N N . GLN A 1 84 ? -10.355 2.774 22.588 1.00 88.19 84 GLN A N 1
ATOM 680 C CA . GLN A 1 84 ? -11.131 1.533 22.535 1.00 88.19 84 GLN A CA 1
ATOM 681 C C . GLN A 1 84 ? -10.343 0.357 23.127 1.00 88.19 84 GLN A C 1
ATOM 683 O O . GLN A 1 84 ? -9.114 0.381 23.218 1.00 88.19 84 GLN A O 1
ATOM 688 N N . GLY A 1 85 ? -11.053 -0.713 23.498 1.00 89.31 85 GLY A N 1
ATOM 689 C CA . GLY A 1 85 ? -10.426 -1.963 23.939 1.00 89.31 85 GLY A CA 1
ATOM 690 C C . GLY A 1 85 ? -9.513 -2.571 22.865 1.00 89.31 85 GLY A C 1
ATOM 691 O O . GLY A 1 85 ? -9.740 -2.380 21.669 1.00 89.31 85 GLY A O 1
ATOM 692 N N . LYS A 1 86 ? -8.490 -3.328 23.292 1.00 88.62 86 LYS A N 1
ATOM 693 C CA . LYS A 1 86 ? -7.446 -3.904 22.414 1.00 88.62 86 LYS A CA 1
ATOM 694 C C . LYS A 1 86 ? -8.024 -4.624 21.192 1.00 88.62 86 LYS A C 1
ATOM 696 O O . LYS A 1 86 ? -7.651 -4.306 20.070 1.00 88.62 86 LYS A O 1
ATOM 701 N N . VAL A 1 87 ? -8.997 -5.511 21.402 1.00 86.88 87 VAL A N 1
ATOM 702 C CA . VAL A 1 87 ? -9.631 -6.298 20.329 1.00 86.88 87 VAL A CA 1
ATOM 703 C C . VAL A 1 87 ? -10.239 -5.403 19.246 1.00 86.88 87 VAL A C 1
ATOM 705 O O . VAL A 1 87 ? -10.045 -5.641 18.059 1.00 86.88 87 VAL A O 1
ATOM 708 N N . ARG A 1 88 ? -10.926 -4.324 19.640 1.00 86.00 88 ARG A N 1
ATOM 709 C CA . ARG A 1 88 ? -11.566 -3.401 18.690 1.00 86.00 88 ARG A CA 1
ATOM 710 C C . ARG A 1 88 ? -10.558 -2.575 17.891 1.00 86.00 88 ARG A C 1
ATOM 712 O O . ARG A 1 88 ? -10.907 -2.138 16.806 1.00 86.00 88 ARG A O 1
ATOM 719 N N . LYS A 1 89 ? -9.345 -2.366 18.416 1.00 89.19 89 LYS A N 1
ATOM 720 C CA . LYS A 1 89 ? -8.241 -1.692 17.714 1.00 89.19 89 LYS A CA 1
ATOM 721 C C . LYS A 1 89 ? -7.534 -2.612 16.723 1.00 89.19 89 LYS A C 1
ATOM 723 O O . LYS A 1 89 ? -7.246 -2.188 15.612 1.00 89.19 89 LYS A O 1
ATOM 728 N N . ILE A 1 90 ? -7.259 -3.849 17.135 1.00 93.81 90 ILE A N 1
ATOM 729 C CA . ILE A 1 90 ? -6.422 -4.789 16.378 1.00 93.81 90 ILE A CA 1
ATOM 730 C C . ILE A 1 90 ? -7.102 -5.215 15.075 1.00 93.81 90 ILE A C 1
ATOM 732 O O . ILE A 1 90 ? -6.473 -5.161 14.025 1.00 93.81 90 ILE A O 1
ATOM 736 N N . TRP A 1 91 ? -8.385 -5.586 15.119 1.00 94.62 91 TRP A N 1
ATOM 737 C CA . TRP A 1 91 ? -9.083 -6.125 13.945 1.00 94.62 91 TRP A CA 1
ATOM 738 C C . TRP A 1 91 ? -9.075 -5.188 12.726 1.00 94.62 91 TRP A C 1
ATOM 740 O O . TRP A 1 91 ? -8.655 -5.625 11.659 1.00 94.62 91 TRP A O 1
ATOM 750 N N . PRO A 1 92 ? -9.459 -3.904 12.845 1.00 95.19 92 PRO A N 1
ATOM 751 C CA . PRO A 1 92 ? -9.389 -2.976 11.717 1.00 95.19 92 PRO A CA 1
ATOM 752 C C . PRO A 1 92 ? -7.969 -2.751 11.186 1.00 95.19 92 PRO A C 1
ATOM 754 O O . PRO A 1 92 ? -7.776 -2.632 9.983 1.00 95.19 92 PRO A O 1
ATOM 757 N N . VAL A 1 93 ? -6.967 -2.722 12.070 1.00 96.56 93 VAL A N 1
ATOM 758 C CA . VAL A 1 93 ? -5.561 -2.568 11.665 1.00 96.56 93 VAL A CA 1
ATOM 759 C C . VAL A 1 93 ? -5.090 -3.783 10.866 1.00 96.56 93 VAL A C 1
ATOM 761 O O . VAL A 1 93 ? -4.460 -3.615 9.826 1.00 96.56 93 VAL A O 1
ATOM 764 N N . LEU A 1 94 ? -5.444 -4.998 11.299 1.00 97.44 94 LEU A N 1
ATOM 765 C CA . LEU A 1 94 ? -5.137 -6.224 10.557 1.00 97.44 94 LEU A CA 1
ATOM 766 C C . LEU A 1 94 ? -5.760 -6.221 9.159 1.00 97.44 94 LEU A C 1
ATOM 768 O O . LEU A 1 94 ? -5.121 -6.675 8.217 1.00 97.44 94 LEU A O 1
ATOM 772 N N . ILE A 1 95 ? -6.968 -5.673 9.002 1.00 97.62 95 ILE A N 1
ATOM 773 C CA . ILE A 1 95 ? -7.615 -5.563 7.689 1.00 97.62 95 ILE A CA 1
AT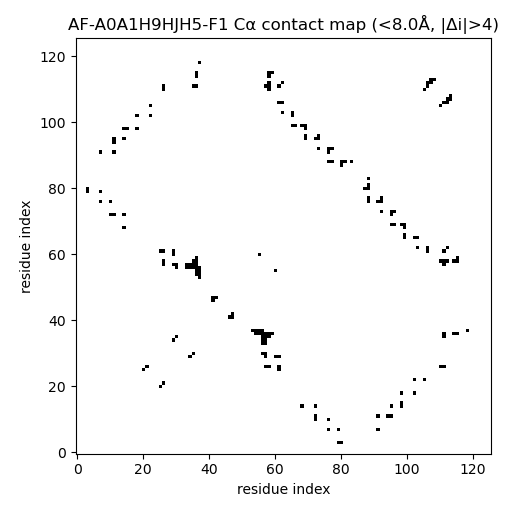OM 774 C C . ILE A 1 95 ? -6.789 -4.676 6.745 1.00 97.62 95 ILE A C 1
ATOM 776 O O . ILE A 1 95 ? -6.527 -5.092 5.621 1.00 97.62 95 ILE A O 1
ATOM 780 N N . HIS A 1 96 ? -6.306 -3.513 7.196 1.00 97.75 96 HIS A N 1
ATOM 781 C CA . HIS A 1 96 ? -5.426 -2.658 6.384 1.00 97.75 96 HIS A CA 1
ATOM 782 C C . HIS A 1 96 ? -4.109 -3.344 6.010 1.00 97.75 96 HIS A C 1
ATOM 784 O O . HIS A 1 96 ? -3.636 -3.202 4.885 1.00 97.75 96 HIS A O 1
ATOM 790 N N . ILE A 1 97 ? -3.535 -4.131 6.925 1.00 97.81 97 ILE A N 1
ATOM 791 C CA . ILE A 1 97 ? -2.334 -4.925 6.635 1.00 97.81 97 ILE A CA 1
ATOM 792 C C . ILE A 1 97 ? -2.634 -5.954 5.540 1.00 97.81 97 ILE A C 1
ATOM 794 O O . ILE A 1 97 ? -1.875 -6.053 4.583 1.00 97.81 97 ILE A O 1
ATOM 798 N N . ILE A 1 98 ? -3.753 -6.678 5.633 1.00 98.12 98 ILE A N 1
ATOM 799 C CA . ILE A 1 98 ? -4.159 -7.657 4.614 1.00 98.12 98 ILE A CA 1
ATOM 800 C C . ILE A 1 98 ? -4.368 -6.970 3.256 1.00 98.12 98 ILE A C 1
ATOM 802 O O . ILE A 1 98 ? -3.851 -7.448 2.251 1.00 98.12 98 ILE A O 1
ATOM 806 N N . ILE A 1 99 ? -5.063 -5.829 3.216 1.00 97.50 99 ILE A N 1
ATOM 807 C CA . ILE A 1 99 ? -5.261 -5.035 1.990 1.00 97.50 99 ILE A CA 1
ATOM 808 C C . ILE A 1 99 ? -3.913 -4.564 1.414 1.00 97.50 99 ILE A C 1
ATOM 810 O O . ILE A 1 99 ? -3.709 -4.595 0.199 1.00 97.50 99 ILE A O 1
ATOM 814 N N . GLY A 1 100 ? -2.975 -4.152 2.270 1.00 96.94 100 GLY A N 1
ATOM 815 C CA . GLY A 1 100 ? -1.610 -3.794 1.887 1.00 96.94 100 GLY A CA 1
ATOM 816 C C . GLY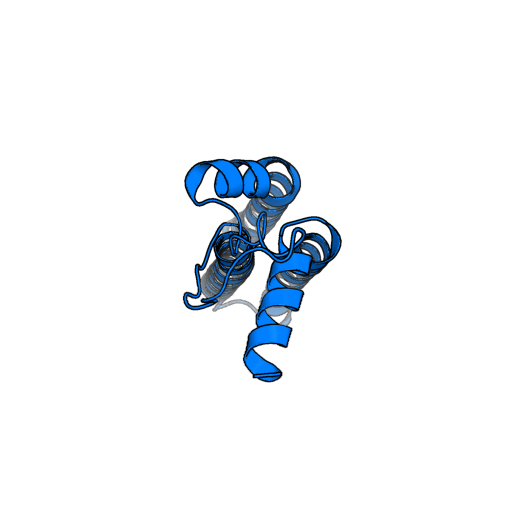 A 1 100 ? -0.849 -4.964 1.266 1.00 96.94 100 GLY A C 1
ATOM 817 O O . GLY A 1 100 ? -0.300 -4.825 0.176 1.00 96.94 100 GLY A O 1
ATOM 818 N N . VAL A 1 101 ? -0.886 -6.134 1.909 1.00 97.56 101 VAL A N 1
ATOM 819 C CA . VAL A 1 101 ? -0.265 -7.373 1.414 1.00 97.56 101 VAL A CA 1
ATOM 820 C C . VAL A 1 101 ? -0.862 -7.796 0.073 1.00 97.56 101 VAL A C 1
ATOM 822 O O . VAL A 1 101 ? -0.113 -8.143 -0.834 1.00 97.56 101 VAL A O 1
ATOM 825 N N . LEU A 1 102 ? -2.185 -7.717 -0.099 1.00 96.94 102 LEU A N 1
ATOM 826 C CA . LEU A 1 102 ? -2.829 -7.994 -1.387 1.00 96.94 102 LEU A CA 1
ATOM 827 C C . LEU A 1 102 ? -2.354 -7.027 -2.482 1.00 96.94 102 LEU A C 1
ATOM 829 O O . LEU A 1 102 ? -2.102 -7.461 -3.604 1.00 96.94 102 LEU A O 1
ATOM 833 N N . GLY A 1 103 ? -2.177 -5.744 -2.150 1.00 96.00 103 GLY A N 1
ATOM 834 C CA . GLY A 1 103 ? -1.591 -4.755 -3.057 1.00 96.00 103 GLY A CA 1
ATOM 835 C C . GLY A 1 103 ? -0.154 -5.089 -3.458 1.00 96.00 103 GLY A C 1
ATOM 836 O O . GLY A 1 103 ? 0.170 -5.028 -4.639 1.00 96.00 103 GLY A O 1
ATOM 837 N N . LEU A 1 104 ? 0.682 -5.513 -2.505 1.00 95.81 104 LEU A N 1
ATOM 838 C CA . LEU A 1 104 ? 2.054 -5.953 -2.782 1.00 95.81 104 LEU A CA 1
ATOM 839 C C . LEU A 1 104 ? 2.086 -7.207 -3.664 1.00 95.81 104 LEU A C 1
ATOM 841 O O . LEU A 1 104 ? 2.843 -7.249 -4.627 1.00 95.81 104 LEU A O 1
ATOM 845 N N . ILE A 1 105 ? 1.247 -8.209 -3.376 1.00 95.56 105 ILE A N 1
ATOM 846 C CA . ILE A 1 105 ? 1.146 -9.428 -4.196 1.00 95.56 105 ILE A CA 1
ATOM 847 C C . ILE A 1 105 ? 0.749 -9.074 -5.628 1.00 95.56 105 ILE A C 1
ATOM 849 O O . ILE A 1 105 ? 1.342 -9.594 -6.569 1.00 95.56 105 ILE A O 1
ATOM 853 N N . TYR A 1 106 ? -0.242 -8.195 -5.798 1.00 94.50 106 TYR A N 1
ATOM 854 C CA . TYR A 1 106 ? -0.638 -7.731 -7.123 1.00 94.50 106 TYR A CA 1
ATOM 855 C C . TYR A 1 106 ? 0.524 -7.036 -7.836 1.00 94.50 106 TYR A C 1
ATOM 857 O O . TYR A 1 106 ? 0.853 -7.399 -8.961 1.00 94.50 106 TYR A O 1
ATOM 865 N N . PHE A 1 107 ? 1.173 -6.088 -7.162 1.00 94.00 107 PHE A N 1
ATOM 866 C CA . PHE A 1 107 ? 2.289 -5.324 -7.708 1.00 94.00 107 PHE A CA 1
ATOM 867 C C . PHE A 1 107 ? 3.432 -6.223 -8.193 1.00 94.00 107 PHE A C 1
ATOM 869 O O . PHE A 1 107 ? 3.829 -6.133 -9.351 1.00 94.00 107 PHE A O 1
ATOM 876 N N . PHE A 1 108 ? 3.894 -7.154 -7.353 1.00 91.12 108 PHE A N 1
ATOM 877 C CA . PHE A 1 108 ? 4.982 -8.071 -7.706 1.00 91.12 108 PHE A CA 1
ATOM 878 C C . PHE A 1 108 ? 4.612 -9.098 -8.777 1.00 91.12 108 PHE A C 1
ATOM 880 O O . PHE A 1 108 ? 5.508 -9.669 -9.392 1.00 91.12 108 PHE A O 1
ATOM 887 N N . LYS A 1 109 ? 3.319 -9.357 -9.000 1.00 89.81 109 LYS A N 1
ATOM 888 C CA . LYS A 1 109 ? 2.868 -10.366 -9.962 1.00 89.81 109 LYS A CA 1
ATOM 889 C C . LYS A 1 109 ? 2.431 -9.787 -11.306 1.00 89.81 109 LYS A C 1
ATOM 891 O O . LYS A 1 109 ? 2.551 -10.484 -12.310 1.00 89.81 109 LYS A O 1
ATOM 896 N N . PHE A 1 110 ? 1.884 -8.574 -11.325 1.00 86.12 110 PHE A N 1
ATOM 897 C CA . PHE A 1 110 ? 1.160 -8.055 -12.489 1.00 86.12 110 PHE A CA 1
ATOM 898 C C . PHE A 1 110 ? 1.502 -6.615 -12.884 1.00 86.12 110 PHE A C 1
ATOM 900 O O . PHE A 1 110 ? 1.181 -6.239 -14.007 1.00 86.12 110 PHE A O 1
ATOM 907 N N . ALA A 1 111 ? 2.092 -5.809 -11.998 1.00 86.12 111 ALA A N 1
ATOM 908 C CA . ALA A 1 111 ? 2.452 -4.421 -12.299 1.00 86.12 111 ALA A CA 1
ATOM 909 C C . ALA A 1 111 ? 3.960 -4.307 -12.601 1.00 86.12 111 ALA A C 1
ATOM 911 O O . ALA A 1 111 ? 4.553 -5.261 -13.096 1.00 86.12 111 ALA A O 1
ATOM 912 N N . GLU A 1 112 ? 4.603 -3.184 -12.274 1.00 84.00 112 GLU A N 1
ATOM 913 C CA . GLU A 1 112 ? 6.049 -2.968 -12.488 1.00 84.00 112 GLU A CA 1
ATOM 914 C C . GLU A 1 112 ? 6.944 -3.701 -11.460 1.00 84.00 112 GLU A C 1
ATOM 916 O O . GLU A 1 112 ? 8.171 -3.578 -11.459 1.00 84.00 112 GLU A O 1
ATOM 921 N N . GLY A 1 113 ? 6.355 -4.497 -10.564 1.00 83.50 113 GLY A N 1
ATOM 922 C CA . GLY A 1 113 ? 7.093 -5.219 -9.530 1.00 83.50 113 GLY A CA 1
ATOM 923 C C . GLY A 1 113 ? 8.159 -6.203 -10.033 1.00 83.50 113 GLY A C 1
ATOM 924 O O . GLY A 1 113 ? 9.228 -6.236 -9.420 1.00 83.50 113 GLY A O 1
ATOM 925 N N . PRO A 1 114 ? 7.955 -6.967 -11.125 1.00 82.00 114 PRO A N 1
ATOM 926 C CA . PRO A 1 114 ? 9.008 -7.795 -11.715 1.00 82.00 114 PRO A CA 1
ATOM 927 C C . PRO A 1 114 ? 10.231 -6.986 -12.167 1.00 82.00 114 PRO A C 1
ATOM 929 O O . PRO A 1 114 ? 11.356 -7.382 -11.868 1.00 82.00 114 PRO A O 1
ATOM 932 N N . ASN A 1 115 ? 10.018 -5.825 -12.798 1.00 78.81 115 ASN A N 1
ATOM 933 C CA . ASN A 1 115 ? 11.098 -4.931 -13.234 1.00 78.81 115 ASN A CA 1
ATOM 934 C C . ASN A 1 115 ? 11.885 -4.407 -12.029 1.00 78.81 115 ASN A C 1
ATOM 936 O O . ASN A 1 115 ? 13.112 -4.376 -12.034 1.00 78.81 115 ASN A O 1
ATOM 940 N N . MET A 1 116 ? 11.188 -4.070 -10.944 1.00 80.06 116 MET A N 1
ATOM 941 C CA . MET A 1 116 ? 11.838 -3.630 -9.714 1.00 80.06 116 MET A CA 1
ATOM 942 C C . MET A 1 116 ? 12.645 -4.747 -9.030 1.00 80.06 116 MET A C 1
ATOM 944 O O . MET A 1 116 ? 13.724 -4.472 -8.510 1.00 80.06 116 MET A O 1
ATOM 948 N N . ILE A 1 117 ? 12.168 -6.000 -9.036 1.00 80.88 117 ILE A N 1
ATOM 949 C CA . ILE A 1 117 ? 12.947 -7.149 -8.532 1.00 80.88 117 ILE A CA 1
ATOM 950 C C . ILE A 1 117 ? 14.220 -7.334 -9.362 1.00 80.88 117 ILE A C 1
ATOM 952 O O . ILE A 1 117 ? 15.296 -7.476 -8.783 1.00 80.88 117 ILE A O 1
ATOM 956 N N . TYR A 1 118 ? 14.103 -7.300 -10.691 1.00 77.12 118 TYR A N 1
ATOM 957 C CA . TYR A 1 118 ? 15.242 -7.404 -11.601 1.00 77.12 118 TYR A CA 1
ATOM 958 C C . TYR A 1 118 ? 16.279 -6.300 -11.341 1.00 77.12 118 TYR A C 1
ATOM 960 O O . TYR A 1 118 ? 17.457 -6.584 -11.139 1.00 77.12 118 TYR A O 1
ATOM 968 N N . ASN A 1 119 ? 15.827 -5.050 -11.217 1.00 74.44 119 ASN A N 1
ATOM 969 C CA . ASN A 1 119 ? 16.699 -3.917 -10.913 1.00 74.44 119 ASN A CA 1
ATOM 970 C C . ASN A 1 119 ? 17.406 -4.070 -9.558 1.00 74.44 119 ASN A C 1
ATOM 972 O O . ASN A 1 119 ? 18.581 -3.744 -9.441 1.00 74.44 119 ASN A O 1
ATOM 976 N N . LEU A 1 120 ? 16.721 -4.579 -8.528 1.00 77.00 120 LEU A N 1
ATOM 977 C CA . LEU A 1 120 ? 17.351 -4.843 -7.231 1.00 77.00 120 LEU A CA 1
ATOM 978 C C . LEU A 1 120 ? 18.434 -5.922 -7.333 1.00 77.00 120 LEU A C 1
ATOM 980 O O . LEU A 1 120 ? 19.491 -5.755 -6.734 1.00 77.00 120 LEU A O 1
ATOM 984 N N . GLN A 1 121 ? 18.197 -6.997 -8.091 1.00 79.44 121 GLN A N 1
ATOM 985 C CA . GLN A 1 121 ? 19.206 -8.038 -8.325 1.00 79.44 121 GLN A CA 1
ATOM 986 C C . GLN A 1 121 ? 20.460 -7.448 -8.978 1.00 79.44 121 GLN A C 1
ATOM 988 O O . GLN A 1 121 ? 21.553 -7.641 -8.458 1.00 79.44 121 GLN A O 1
ATOM 993 N N . LEU A 1 122 ? 20.299 -6.620 -10.015 1.00 72.62 122 LEU A N 1
ATOM 994 C CA . LEU A 1 122 ? 21.422 -5.928 -10.654 1.00 72.62 122 LEU A CA 1
ATOM 995 C C . LEU A 1 122 ? 22.206 -5.014 -9.697 1.00 72.62 122 LEU A C 1
ATOM 997 O O . LEU A 1 122 ? 23.416 -4.884 -9.859 1.00 72.62 122 LEU A O 1
ATOM 1001 N N . ILE A 1 123 ? 21.563 -4.371 -8.713 1.00 72.75 123 ILE A N 1
ATOM 1002 C CA . ILE A 1 123 ? 22.284 -3.582 -7.692 1.00 72.75 123 ILE A CA 1
ATOM 1003 C C . ILE A 1 123 ? 23.157 -4.485 -6.825 1.00 72.75 123 ILE A C 1
ATOM 1005 O O . ILE A 1 123 ? 24.266 -4.095 -6.487 1.00 72.75 123 ILE A O 1
ATOM 1009 N N . PHE A 1 124 ? 22.629 -5.633 -6.398 1.00 74.06 124 PHE A N 1
ATOM 1010 C CA . PHE A 1 124 ? 23.306 -6.500 -5.432 1.00 74.06 124 PHE A CA 1
ATOM 1011 C C . PHE A 1 124 ? 24.349 -7.427 -6.061 1.00 74.06 124 PHE A C 1
ATOM 1013 O O . PHE A 1 124 ? 25.250 -7.871 -5.352 1.00 74.06 124 PHE A O 1
ATOM 1020 N N . ASP A 1 125 ? 24.220 -7.719 -7.355 1.00 73.44 125 ASP A N 1
ATOM 1021 C CA . ASP A 1 125 ? 25.154 -8.564 -8.102 1.00 73.44 125 ASP A CA 1
ATOM 1022 C C . ASP A 1 125 ? 26.373 -7.780 -8.648 1.00 73.44 125 ASP A C 1
ATOM 1024 O O . ASP A 1 125 ? 27.344 -8.404 -9.082 1.00 73.44 125 ASP A O 1
ATOM 1028 N N . ASN A 1 126 ? 26.340 -6.438 -8.609 1.00 57.69 126 ASN A N 1
ATOM 1029 C CA . ASN A 1 126 ? 27.453 -5.531 -8.949 1.00 57.69 126 ASN A CA 1
ATOM 1030 C C . ASN A 1 126 ? 28.197 -5.029 -7.701 1.00 57.69 126 ASN A C 1
ATOM 1032 O O . ASN A 1 126 ? 29.423 -4.794 -7.814 1.00 57.69 126 ASN A O 1
#

Solvent-accessible surface area (backbone atoms only — not comparable to full-atom values): 7161 Å² total; per-residue (Å²): 112,71,65,60,54,52,50,54,49,48,53,54,50,51,52,50,52,51,49,52,44,42,75,74,44,44,60,64,53,35,33,73,75,62,31,58,50,51,88,63,82,52,62,82,74,70,76,70,97,75,93,83,78,93,46,86,14,19,32,54,52,49,52,48,49,47,52,50,50,35,52,53,52,40,51,52,52,48,64,74,34,63,91,51,58,68,70,74,44,48,56,63,41,50,49,44,51,52,55,35,50,53,49,50,54,46,32,53,73,72,54,47,31,53,54,50,53,53,54,51,49,58,62,74,78,106

Mean predicted aligned error: 6.95 Å

Secondary structure (DSSP, 8-state):
-HHHHHHHHHHHHHHHHHHHHHHHTHHHHHHHHH--SS--SSTTTT--S--------HHHHHHHHHHHHHHHHHHHHHHHHTTS-HHHHHHHHHHHHHHHHHHHHHHHHHSSHHHHHHHHHHHHH-

Nearest PDB structures (foldseek):
  6w2x-assembly1_B  TM=5.232E-01  e=1.800E+00  Homo sapiens
  6lkp-assembly1_C  TM=4.638E-01  e=5.693E+00  Leptoly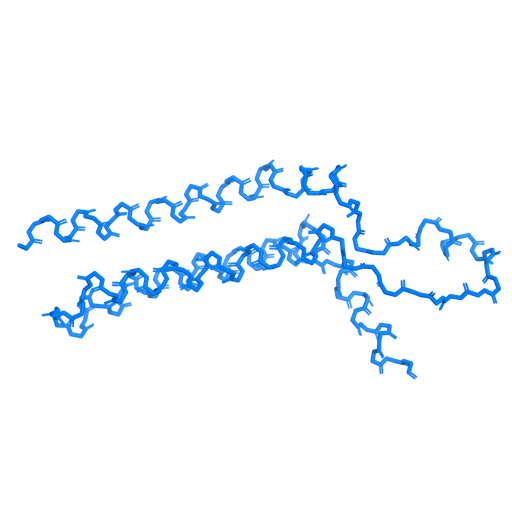ngbya sp. O-77

Sequence (126 aa):
MKNKKLVSIMIIILDIILLVLFVLFIPNILWHIVGPDFIEYENWSGELSNTIGYRFGAGSCELSFILLRMIIFIILQIKLLKDQGKVRKIWPVLIHIIIGVLGLIYFFKFAEGPNMIYNLQLIFDN

pLDDT: mean 83.93, std 15.97, range [41.53, 98.12]